Protein AF-A0A9D7V8J2-F1 (afdb_monomer_lite)

Sequence (98 aa):
MLATFLIMFREGVEAALIVGIIASYIKQTGRTHLMKAVWMGVILATLLCLALAIILQATSGDFPQQEQELFGGAISVIAVGVLTWMVFWMRRALWFTQ

pLDDT: mean 81.2, std 11.83, range [43.5, 94.38]

Radius of gyration: 18.87 Å; chains: 1; bounding box: 39×24×53 Å

Secondary structure (DSSP, 8-state):
-HHHHHHHHHHHHHHHHHHHHHHHHHHHTT-THHHHHHHHHHHHHHHHHHHHHHHHHHHGGG--HHHHHHHHHHHHHHHHHHHHHHHHHHHHHGGGG-

Foldseek 3Di:
DVVVVVVVVVVVVVVVVVLVVVLVVCVVVVNVVCNVVSVVVVVVVVVVVVVVVVVVVVVVPDDDPVVVVVVVVVVVVVVVVVVVVVVVVVVVVVVVVD

Structure (mmCIF, N/CA/C/O backbone):
data_AF-A0A9D7V8J2-F1
#
_entry.id   AF-A0A9D7V8J2-F1
#
loop_
_atom_site.group_PDB
_atom_site.id
_atom_site.type_symbol
_atom_site.label_atom_id
_atom_site.label_alt_id
_atom_site.label_comp_id
_atom_site.label_asym_id
_atom_site.label_entity_id
_atom_site.label_seq_id
_atom_site.pdbx_PDB_ins_code
_atom_site.Cartn_x
_atom_site.Cartn_y
_atom_site.Cartn_z
_atom_site.occupancy
_atom_site.B_iso_or_equ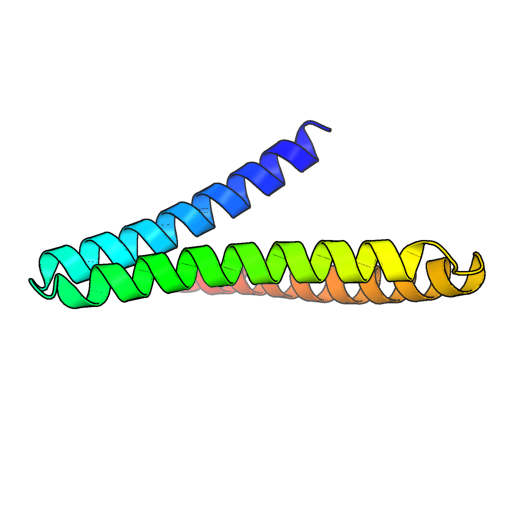iv
_atom_site.auth_seq_id
_atom_site.auth_comp_id
_atom_site.auth_asym_id
_atom_site.auth_atom_id
_atom_site.pdbx_PDB_model_num
ATOM 1 N N . MET A 1 1 ? 11.453 -14.677 -9.788 1.00 72.62 1 MET A N 1
ATOM 2 C CA . MET A 1 1 ? 10.006 -14.951 -9.639 1.00 72.62 1 MET A CA 1
ATOM 3 C C . MET A 1 1 ? 9.599 -15.047 -8.171 1.00 72.62 1 MET A C 1
ATOM 5 O O . MET A 1 1 ? 8.870 -14.173 -7.728 1.00 72.62 1 MET A O 1
ATOM 9 N N . LEU A 1 2 ? 10.122 -16.004 -7.387 1.00 89.00 2 LEU A N 1
ATOM 10 C CA . LEU A 1 2 ? 9.776 -16.129 -5.957 1.00 89.00 2 LEU A CA 1
ATOM 11 C C . LEU A 1 2 ? 10.117 -14.871 -5.130 1.00 89.00 2 LEU A C 1
ATOM 13 O O . LEU A 1 2 ? 9.290 -14.409 -4.358 1.00 89.00 2 LEU A O 1
ATOM 17 N N . ALA A 1 3 ? 11.297 -14.271 -5.333 1.00 87.12 3 ALA A N 1
ATOM 18 C CA . ALA A 1 3 ? 11.702 -13.051 -4.622 1.00 87.12 3 ALA A CA 1
ATOM 19 C C . ALA A 1 3 ? 10.746 -11.869 -4.874 1.00 87.12 3 ALA A C 1
ATOM 21 O O . ALA A 1 3 ? 10.296 -11.226 -3.934 1.00 87.12 3 ALA A O 1
ATOM 22 N N . THR A 1 4 ? 10.375 -11.625 -6.134 1.00 87.88 4 THR A N 1
ATOM 23 C CA . THR A 1 4 ? 9.410 -10.581 -6.517 1.00 87.88 4 THR A CA 1
ATOM 24 C C . THR A 1 4 ? 8.037 -10.822 -5.890 1.00 87.88 4 THR A C 1
ATOM 26 O O . THR A 1 4 ? 7.409 -9.882 -5.411 1.00 87.88 4 THR A O 1
ATOM 29 N N . PHE A 1 5 ? 7.595 -12.082 -5.842 1.00 90.00 5 PHE A N 1
ATOM 30 C CA . PHE A 1 5 ? 6.353 -12.461 -5.175 1.00 90.00 5 PHE A CA 1
ATOM 31 C C . PHE A 1 5 ? 6.403 -12.186 -3.666 1.00 90.00 5 PHE A C 1
ATOM 33 O O . PHE A 1 5 ? 5.483 -11.574 -3.135 1.00 90.00 5 PHE A O 1
ATOM 40 N N . LEU A 1 6 ? 7.486 -12.577 -2.983 1.00 92.06 6 LEU A N 1
ATOM 41 C CA . LEU A 1 6 ? 7.654 -12.343 -1.544 1.00 92.06 6 LEU A CA 1
ATOM 42 C C . LEU A 1 6 ? 7.701 -10.849 -1.195 1.00 92.06 6 LEU A C 1
ATOM 44 O O . LEU A 1 6 ? 7.128 -10.450 -0.184 1.00 92.06 6 LEU A O 1
ATOM 48 N N . ILE A 1 7 ? 8.331 -10.023 -2.039 1.00 88.94 7 ILE A N 1
ATOM 49 C CA . ILE A 1 7 ? 8.352 -8.564 -1.867 1.00 88.94 7 ILE A CA 1
ATOM 50 C C . ILE A 1 7 ? 6.932 -8.002 -1.993 1.00 88.94 7 ILE A C 1
ATOM 52 O O . ILE A 1 7 ? 6.452 -7.366 -1.064 1.00 88.94 7 ILE A O 1
ATOM 56 N N . MET A 1 8 ? 6.218 -8.299 -3.084 1.00 87.81 8 MET A N 1
ATOM 57 C CA . MET A 1 8 ? 4.832 -7.836 -3.260 1.00 87.81 8 MET A CA 1
ATOM 58 C C . MET A 1 8 ? 3.896 -8.328 -2.152 1.00 87.81 8 MET A C 1
ATOM 60 O O . MET A 1 8 ? 3.022 -7.587 -1.709 1.00 87.81 8 MET A O 1
ATOM 64 N N . PHE A 1 9 ? 4.086 -9.561 -1.679 1.00 92.44 9 PHE A N 1
ATOM 65 C CA . PHE A 1 9 ? 3.313 -10.106 -0.570 1.00 92.44 9 PHE A CA 1
ATOM 66 C C . PHE A 1 9 ? 3.552 -9.323 0.725 1.00 92.44 9 PHE A C 1
ATOM 68 O O . PHE A 1 9 ? 2.589 -8.961 1.393 1.00 92.44 9 PHE A O 1
ATOM 75 N N . ARG A 1 10 ? 4.810 -9.004 1.057 1.00 92.38 10 ARG A N 1
ATOM 76 C CA . ARG A 1 10 ? 5.152 -8.187 2.229 1.00 92.38 10 ARG A CA 1
ATOM 77 C C . ARG A 1 10 ? 4.502 -6.806 2.156 1.00 92.38 10 ARG A C 1
ATOM 79 O O . ARG A 1 10 ? 3.801 -6.429 3.089 1.00 92.38 10 ARG A O 1
ATOM 86 N N . GLU A 1 11 ? 4.707 -6.082 1.059 1.00 89.75 11 GLU A N 1
ATOM 87 C CA . GLU A 1 11 ? 4.160 -4.728 0.887 1.00 89.75 11 GLU A CA 1
ATOM 88 C C . GLU A 1 11 ? 2.617 -4.747 0.933 1.00 89.75 11 GLU A C 1
ATOM 90 O O . GLU A 1 11 ? 1.985 -3.888 1.550 1.00 89.75 11 GLU A O 1
ATOM 95 N N . GLY A 1 12 ? 1.992 -5.782 0.358 1.00 88.12 12 GLY A N 1
ATOM 96 C CA . GLY A 1 12 ? 0.546 -5.993 0.431 1.00 88.12 12 GLY A CA 1
ATOM 97 C C . GLY A 1 12 ? 0.040 -6.284 1.848 1.00 88.12 12 GLY A C 1
ATOM 98 O O . GLY A 1 12 ? -0.991 -5.746 2.255 1.00 88.12 12 GLY A O 1
ATOM 99 N N . VAL A 1 13 ? 0.764 -7.100 2.621 1.00 92.81 13 VAL A N 1
ATOM 100 C CA . VAL A 1 13 ? 0.433 -7.391 4.025 1.00 92.81 13 VAL A CA 1
ATOM 101 C C . VAL A 1 13 ? 0.597 -6.146 4.898 1.00 92.81 13 VAL A C 1
ATOM 103 O O . VAL A 1 13 ? -0.278 -5.876 5.718 1.00 92.81 13 VAL A O 1
ATOM 106 N N . GLU A 1 14 ? 1.659 -5.359 4.708 1.00 91.38 14 GLU A N 1
ATOM 107 C CA . GLU A 1 14 ? 1.856 -4.089 5.420 1.00 91.38 14 GLU A CA 1
ATOM 108 C C . GLU A 1 14 ? 0.701 -3.113 5.136 1.00 91.38 14 GLU A C 1
ATOM 110 O O . GLU A 1 14 ? 0.113 -2.558 6.069 1.00 91.38 14 GLU A O 1
ATOM 115 N N . ALA A 1 15 ? 0.288 -2.977 3.872 1.00 89.44 15 ALA A N 1
ATOM 116 C CA . ALA A 1 15 ? -0.861 -2.154 3.500 1.00 89.44 15 ALA A CA 1
ATOM 117 C C . ALA A 1 15 ? -2.174 -2.651 4.138 1.00 89.44 15 ALA A C 1
ATOM 119 O O . ALA A 1 15 ? -2.934 -1.857 4.700 1.00 89.44 15 ALA A O 1
ATOM 120 N N . ALA A 1 16 ? -2.433 -3.963 4.104 1.00 89.94 16 ALA A N 1
ATOM 121 C CA . ALA A 1 16 ? -3.614 -4.562 4.726 1.00 89.94 16 ALA A CA 1
ATOM 122 C C . ALA A 1 16 ? -3.637 -4.346 6.248 1.00 89.94 16 ALA A C 1
ATOM 124 O O . ALA A 1 16 ? -4.695 -4.082 6.824 1.00 89.94 16 ALA A O 1
ATOM 125 N N . LEU A 1 17 ? -2.470 -4.404 6.894 1.00 91.94 17 LEU A N 1
ATOM 126 C CA . LEU A 1 17 ? -2.319 -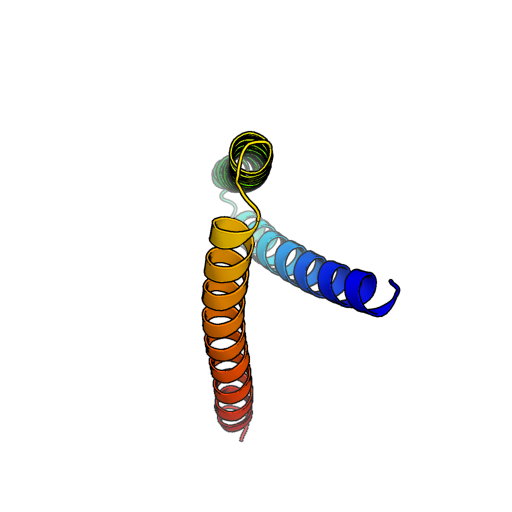4.171 8.326 1.00 91.94 17 LEU A CA 1
ATOM 127 C C . LEU A 1 17 ? -2.626 -2.713 8.697 1.00 91.94 17 LEU A C 1
ATOM 129 O O . LEU A 1 17 ? -3.388 -2.479 9.633 1.00 91.94 17 LEU A O 1
ATOM 133 N N . ILE A 1 18 ? -2.133 -1.735 7.930 1.00 90.12 18 ILE A N 1
ATOM 134 C CA . ILE A 1 18 ? -2.443 -0.308 8.140 1.00 90.12 18 ILE A CA 1
ATOM 135 C C . ILE A 1 18 ? -3.950 -0.051 8.001 1.00 90.12 18 ILE A C 1
ATOM 137 O O . ILE A 1 18 ? -4.563 0.558 8.882 1.00 90.12 18 ILE A O 1
ATOM 141 N N . VAL A 1 19 ? -4.573 -0.556 6.930 1.00 89.31 19 VAL A N 1
ATOM 142 C CA . VAL A 1 19 ? -6.024 -0.419 6.711 1.00 89.31 19 VAL A CA 1
ATOM 143 C C . VAL A 1 19 ? -6.810 -1.085 7.845 1.00 89.31 19 VAL A C 1
ATOM 145 O O . VAL A 1 19 ? -7.781 -0.511 8.340 1.00 89.31 19 VAL A O 1
ATOM 148 N N . GLY A 1 20 ? -6.368 -2.260 8.300 1.00 88.12 20 GLY A N 1
ATOM 149 C CA . GLY A 1 20 ? -6.961 -2.983 9.422 1.00 88.12 20 GLY A CA 1
ATOM 150 C C . GLY A 1 20 ? -6.893 -2.210 10.739 1.00 88.12 20 GLY A C 1
ATOM 151 O O . GLY A 1 20 ? -7.901 -2.125 11.442 1.00 88.12 20 GLY A O 1
ATOM 152 N N . ILE A 1 21 ? -5.752 -1.589 11.056 1.00 90.12 21 ILE A N 1
ATOM 153 C CA . ILE A 1 21 ? -5.589 -0.747 12.252 1.00 90.12 21 ILE A CA 1
ATOM 154 C C . ILE A 1 21 ? -6.549 0.443 12.197 1.00 90.12 21 ILE A C 1
ATOM 156 O O . ILE A 1 21 ? -7.277 0.683 13.160 1.00 90.12 21 ILE A O 1
ATOM 160 N N . ILE A 1 22 ? -6.613 1.151 11.066 1.00 87.38 22 ILE A N 1
ATOM 161 C CA . ILE A 1 22 ? -7.505 2.308 10.892 1.00 87.38 22 ILE A CA 1
ATOM 162 C C . ILE A 1 22 ? -8.976 1.884 11.025 1.00 87.38 22 ILE A C 1
ATOM 164 O O . ILE A 1 22 ? -9.754 2.527 11.735 1.00 87.38 22 ILE A O 1
ATOM 168 N N . ALA A 1 23 ? -9.361 0.778 10.384 1.00 86.06 23 ALA A N 1
ATOM 169 C CA . ALA A 1 23 ? -10.717 0.244 10.458 1.00 86.06 23 ALA A CA 1
ATOM 170 C C . ALA A 1 23 ? -11.092 -0.178 11.890 1.00 86.06 23 ALA A C 1
ATOM 172 O O . ALA A 1 23 ? -12.183 0.148 12.365 1.00 86.06 23 ALA A O 1
ATOM 173 N N . SER A 1 24 ? -10.182 -0.861 12.592 1.00 84.81 24 SER A N 1
ATOM 174 C CA . SER A 1 24 ? -10.365 -1.286 13.984 1.00 84.81 24 SER A CA 1
ATOM 175 C C . SER A 1 24 ? -10.499 -0.087 14.928 1.00 84.81 24 SER A C 1
ATOM 177 O O . SER A 1 24 ? -11.419 -0.038 15.745 1.00 84.81 24 SER A O 1
ATOM 179 N N . TYR A 1 25 ? -9.658 0.935 14.750 1.00 84.81 25 TYR A N 1
ATOM 180 C CA . TYR A 1 25 ? -9.683 2.166 15.539 1.00 84.81 25 TYR A CA 1
ATOM 181 C C . TYR A 1 25 ? -11.014 2.924 15.399 1.00 84.81 25 TYR A C 1
ATOM 183 O O . TYR A 1 25 ? -11.642 3.312 16.390 1.00 84.81 25 TYR A O 1
ATOM 191 N N . ILE A 1 26 ? -11.515 3.073 14.169 1.00 81.75 26 ILE A N 1
ATOM 192 C CA . ILE A 1 26 ? -12.808 3.725 13.904 1.00 81.75 26 ILE A CA 1
ATOM 193 C C . ILE A 1 26 ? -13.966 2.934 14.518 1.00 81.75 26 ILE A C 1
ATOM 195 O O . ILE A 1 26 ? -14.883 3.530 15.092 1.00 81.75 26 ILE A O 1
ATOM 199 N N . LYS A 1 27 ? -13.909 1.599 14.437 1.00 78.25 27 LYS A N 1
ATOM 200 C CA . LYS A 1 27 ? -14.905 0.718 15.052 1.00 78.25 27 LYS A CA 1
ATOM 201 C C . LYS A 1 27 ? -14.911 0.859 16.576 1.00 78.25 27 LYS A C 1
ATOM 203 O O . LYS A 1 27 ? -15.984 0.932 17.168 1.00 78.25 27 LYS A O 1
ATOM 208 N N . GLN A 1 28 ? -13.737 0.960 17.200 1.00 75.69 28 GLN A N 1
ATOM 209 C CA . GLN A 1 28 ? -13.599 1.135 18.648 1.00 75.69 28 GLN A CA 1
ATOM 210 C C . GLN A 1 28 ? -14.095 2.510 19.132 1.00 75.69 28 GLN A C 1
ATOM 212 O O . GLN A 1 28 ? -14.618 2.618 20.235 1.00 75.69 28 GLN A O 1
ATOM 217 N N . THR A 1 29 ? -14.031 3.542 18.284 1.00 78.00 29 THR A N 1
ATOM 218 C CA . THR A 1 29 ? -14.506 4.905 18.602 1.00 78.00 29 THR A CA 1
ATOM 219 C C . THR A 1 29 ? -16.032 5.067 18.430 1.00 78.00 29 THR A C 1
ATOM 221 O O . THR A 1 29 ? -16.569 6.160 18.593 1.00 78.00 29 THR A O 1
ATOM 224 N N . GLY A 1 30 ? -16.760 4.011 18.042 1.00 70.50 30 GLY A N 1
ATOM 225 C CA . GLY A 1 30 ? -18.221 4.047 17.869 1.00 70.50 30 GLY A CA 1
ATOM 226 C C . GLY A 1 30 ? -18.715 4.925 16.707 1.00 70.50 30 GLY A C 1
ATOM 227 O O . GLY A 1 30 ? -19.915 5.141 16.553 1.00 70.50 30 GLY A O 1
ATOM 228 N N . ARG A 1 31 ? -17.812 5.434 15.857 1.00 67.62 31 ARG A N 1
ATOM 229 C CA . ARG A 1 31 ? -18.124 6.302 14.709 1.00 67.62 31 ARG A CA 1
ATOM 230 C C . ARG A 1 31 ? -18.235 5.490 13.419 1.00 67.62 31 ARG A C 1
ATOM 232 O O . ARG A 1 31 ? -17.476 5.683 12.470 1.00 67.62 31 ARG A O 1
ATOM 239 N N . THR A 1 32 ? -19.237 4.618 13.351 1.00 64.88 32 THR A N 1
ATOM 240 C CA . THR A 1 32 ? -19.518 3.729 12.204 1.00 64.88 32 THR A CA 1
ATOM 241 C C . THR A 1 32 ? -19.757 4.478 10.886 1.00 64.88 32 THR A C 1
ATOM 243 O O . THR A 1 32 ? -19.609 3.904 9.812 1.00 64.88 32 THR A O 1
ATOM 246 N N . HIS A 1 33 ? -20.069 5.777 10.930 1.00 71.81 33 HIS A N 1
ATOM 247 C CA . HIS A 1 33 ? -20.177 6.617 9.733 1.00 71.81 33 HIS A CA 1
ATOM 248 C C . HIS A 1 33 ? -18.839 6.756 8.977 1.00 71.81 33 HIS A C 1
ATOM 250 O O . HIS A 1 33 ? -18.823 6.821 7.749 1.00 71.81 33 HIS A O 1
ATOM 256 N N . LEU A 1 34 ? -17.704 6.737 9.687 1.00 71.19 34 LEU A N 1
ATOM 257 C CA . LEU A 1 34 ? -16.371 6.861 9.087 1.00 71.19 34 LEU A CA 1
ATOM 258 C C . LEU A 1 34 ? -15.876 5.552 8.447 1.00 71.19 34 LEU A C 1
ATOM 260 O O . LEU A 1 34 ? -14.968 5.591 7.622 1.00 71.19 34 LEU A O 1
ATOM 264 N N . MET A 1 35 ? -16.504 4.402 8.732 1.00 72.25 35 MET A N 1
ATOM 265 C CA . MET A 1 35 ? -16.192 3.142 8.033 1.00 72.25 35 MET A CA 1
ATOM 266 C C . MET A 1 35 ? -16.446 3.245 6.524 1.00 72.25 35 MET A C 1
ATOM 268 O O . MET A 1 35 ? -15.686 2.676 5.742 1.00 72.25 35 MET A O 1
ATOM 272 N N . LYS A 1 36 ? -17.462 4.015 6.102 1.00 77.81 36 LYS A N 1
ATOM 273 C CA . LYS A 1 36 ? -17.703 4.287 4.675 1.00 77.81 36 LYS A CA 1
ATOM 274 C C . LYS A 1 36 ? -16.546 5.068 4.049 1.00 77.81 36 LYS A C 1
ATOM 276 O O . LYS A 1 36 ? -16.171 4.777 2.920 1.00 77.81 36 LYS A O 1
ATOM 281 N N . ALA A 1 37 ? -15.951 6.007 4.787 1.00 80.50 37 ALA A N 1
ATOM 282 C CA . ALA A 1 37 ? -14.811 6.787 4.310 1.00 80.50 37 ALA A CA 1
ATOM 283 C C . ALA A 1 37 ? -13.559 5.916 4.108 1.00 80.50 37 ALA A C 1
ATOM 285 O O . ALA A 1 37 ? -12.867 6.086 3.110 1.00 80.50 37 ALA A O 1
ATOM 286 N N . VAL A 1 38 ? -13.308 4.939 4.991 1.00 83.50 38 VAL A N 1
ATOM 287 C CA . VAL A 1 38 ? -12.204 3.973 4.816 1.00 83.50 38 VAL A CA 1
ATOM 288 C C . VAL A 1 38 ? -12.401 3.146 3.550 1.00 83.50 38 VAL A C 1
ATOM 290 O O . VAL A 1 38 ? -11.489 3.044 2.737 1.00 83.50 38 VAL A O 1
ATOM 293 N N . TRP A 1 39 ? -13.601 2.599 3.347 1.00 85.44 39 TRP A N 1
ATOM 294 C CA . TRP A 1 39 ? -13.915 1.816 2.149 1.00 85.44 39 TRP A CA 1
ATOM 295 C C . TRP A 1 39 ? -13.797 2.638 0.862 1.00 85.44 39 TRP A C 1
ATOM 297 O O . TRP A 1 39 ? -13.214 2.164 -0.111 1.00 85.44 39 TRP A O 1
ATOM 307 N N . MET A 1 40 ? -14.280 3.886 0.869 1.00 86.81 40 MET A N 1
ATOM 308 C CA . MET A 1 40 ? -14.084 4.797 -0.262 1.00 86.81 40 MET A CA 1
ATOM 309 C C . MET A 1 40 ? -12.603 5.083 -0.510 1.00 86.81 40 MET A C 1
ATOM 311 O O . MET A 1 40 ? -12.184 5.080 -1.661 1.00 86.81 40 MET A O 1
ATOM 315 N N . GLY A 1 41 ? -11.807 5.281 0.544 1.00 86.75 41 GLY A N 1
ATOM 316 C CA . GLY A 1 41 ? -10.365 5.488 0.429 1.00 86.75 41 GLY A CA 1
ATOM 317 C C . GLY A 1 41 ? -9.650 4.296 -0.209 1.00 86.75 41 GLY A C 1
ATOM 318 O O . GLY A 1 41 ? -8.854 4.488 -1.123 1.00 86.75 41 GLY A O 1
ATOM 319 N N . VAL A 1 42 ? -9.978 3.070 0.214 1.00 88.25 42 VAL A N 1
ATOM 320 C CA . VAL A 1 42 ? -9.403 1.840 -0.358 1.00 88.25 42 VAL A CA 1
ATOM 321 C C . VAL A 1 42 ? -9.766 1.706 -1.836 1.00 88.25 42 VAL A C 1
ATOM 323 O O . VAL A 1 42 ? -8.876 1.541 -2.665 1.00 88.25 42 VAL A O 1
ATOM 326 N N . ILE A 1 43 ? -11.051 1.839 -2.183 1.00 90.31 43 ILE A N 1
ATOM 327 C CA . ILE A 1 43 ? -11.509 1.744 -3.578 1.00 90.31 43 ILE A CA 1
ATOM 328 C C . ILE A 1 43 ? -10.850 2.822 -4.443 1.00 90.31 43 ILE A C 1
ATOM 330 O O . ILE A 1 43 ? -10.385 2.528 -5.544 1.00 90.31 43 ILE A O 1
ATOM 334 N N . LEU A 1 44 ? -10.783 4.059 -3.947 1.00 92.25 44 LEU A N 1
ATOM 335 C CA . LEU A 1 44 ? -10.175 5.173 -4.666 1.00 92.25 44 LEU A CA 1
ATOM 336 C C . LEU A 1 44 ? -8.680 4.936 -4.903 1.00 92.25 44 LEU A C 1
ATOM 338 O O . LEU A 1 44 ? -8.205 5.156 -6.013 1.00 92.25 44 LEU A O 1
ATOM 342 N N . ALA A 1 45 ? -7.951 4.440 -3.900 1.00 88.31 45 ALA A N 1
ATOM 343 C CA . ALA A 1 45 ? -6.540 4.094 -4.040 1.00 88.31 45 ALA A CA 1
ATOM 344 C C . ALA A 1 45 ? -6.325 2.976 -5.074 1.00 88.31 45 ALA A C 1
ATOM 346 O O . ALA A 1 45 ? -5.432 3.079 -5.914 1.00 88.31 45 ALA A O 1
ATOM 347 N N . THR A 1 46 ? -7.167 1.934 -5.064 1.00 90.31 46 THR A N 1
ATOM 348 C CA . THR A 1 46 ? -7.107 0.850 -6.056 1.00 90.31 46 THR A CA 1
ATOM 349 C C . THR A 1 46 ? -7.384 1.358 -7.470 1.00 90.31 46 THR A C 1
ATOM 351 O O . THR A 1 46 ? -6.624 1.048 -8.387 1.00 90.31 46 THR A O 1
ATOM 354 N N . LEU A 1 47 ? -8.431 2.168 -7.654 1.00 93.50 47 LEU A N 1
ATOM 355 C CA . LEU A 1 47 ? -8.764 2.760 -8.952 1.00 93.50 47 LEU A CA 1
ATOM 356 C C . LEU A 1 47 ? -7.655 3.676 -9.462 1.00 93.50 47 LEU A C 1
ATOM 358 O O . LEU A 1 47 ? -7.305 3.602 -10.636 1.00 93.50 47 LEU A O 1
ATOM 362 N N . LEU A 1 48 ? -7.082 4.504 -8.588 1.00 93.88 48 LEU A N 1
ATOM 363 C CA . LEU A 1 48 ? -5.986 5.394 -8.950 1.00 93.88 48 LEU A CA 1
ATOM 364 C C . LEU A 1 48 ? -4.759 4.598 -9.408 1.00 93.88 48 LEU A C 1
ATOM 366 O O . LEU A 1 48 ? -4.164 4.930 -10.427 1.00 93.88 48 LEU A O 1
ATOM 370 N N . CYS A 1 49 ? -4.421 3.518 -8.698 1.00 91.25 49 CYS A N 1
ATOM 371 C CA . CYS A 1 49 ? -3.308 2.643 -9.057 1.00 91.25 49 CYS A CA 1
ATOM 372 C C . CYS A 1 49 ? -3.531 1.964 -10.422 1.00 91.25 49 CYS A C 1
ATOM 374 O O . CYS A 1 49 ? -2.639 1.968 -11.269 1.00 91.25 49 CYS A O 1
ATOM 376 N N . LEU A 1 50 ? -4.743 1.454 -10.674 1.00 92.38 50 LEU A N 1
ATOM 377 C CA . LEU A 1 50 ? -5.119 0.861 -11.963 1.00 92.38 50 LEU A CA 1
ATOM 378 C C . LEU A 1 50 ? -5.087 1.882 -13.104 1.00 92.38 50 LEU A C 1
ATOM 380 O O . LEU A 1 50 ? -4.537 1.594 -14.164 1.00 92.38 50 LEU A O 1
ATOM 384 N N . ALA A 1 51 ? -5.642 3.076 -12.890 1.00 92.38 51 ALA A N 1
ATOM 385 C CA . ALA A 1 51 ? -5.626 4.144 -13.882 1.00 92.38 51 ALA A CA 1
ATOM 386 C C . ALA A 1 51 ? -4.189 4.528 -14.252 1.00 92.38 51 ALA A C 1
ATOM 388 O O . ALA A 1 51 ? -3.864 4.617 -15.433 1.00 92.38 51 ALA A O 1
ATOM 389 N N . LEU A 1 52 ? -3.311 4.678 -13.254 1.00 89.56 52 LEU A N 1
ATOM 390 C CA . LEU A 1 52 ? -1.900 4.975 -13.480 1.00 89.56 52 LEU A CA 1
ATOM 391 C C . LEU A 1 52 ? -1.208 3.860 -14.274 1.00 89.56 52 LEU A C 1
ATOM 393 O O . LEU A 1 52 ? -0.484 4.147 -15.222 1.00 89.56 52 LEU A O 1
ATOM 397 N N . ALA A 1 53 ? -1.460 2.595 -13.923 1.00 86.50 53 ALA A N 1
ATOM 398 C CA . ALA A 1 53 ? -0.901 1.448 -14.631 1.00 86.50 53 ALA A CA 1
ATOM 399 C C . ALA A 1 53 ? -1.326 1.423 -16.108 1.00 86.50 53 ALA A C 1
ATOM 401 O O . ALA A 1 53 ? -0.483 1.221 -16.980 1.00 86.50 53 ALA A O 1
ATOM 402 N N . ILE A 1 54 ? -2.606 1.683 -16.395 1.00 87.75 54 ILE A N 1
ATOM 403 C CA . ILE A 1 54 ? -3.136 1.748 -17.764 1.00 87.75 54 ILE A CA 1
ATOM 404 C C . ILE A 1 54 ? -2.504 2.908 -18.535 1.00 87.75 54 ILE A C 1
ATOM 406 O O . ILE A 1 54 ? -2.074 2.708 -19.667 1.00 87.75 54 ILE A O 1
ATOM 410 N N . ILE A 1 55 ? -2.412 4.097 -17.932 1.00 86.44 55 ILE A N 1
ATOM 411 C CA . ILE A 1 55 ? -1.799 5.275 -18.563 1.00 86.44 55 ILE A CA 1
ATOM 412 C C . ILE A 1 55 ? -0.342 4.982 -18.915 1.00 86.44 55 ILE A C 1
ATOM 414 O O . ILE A 1 55 ? 0.058 5.167 -20.05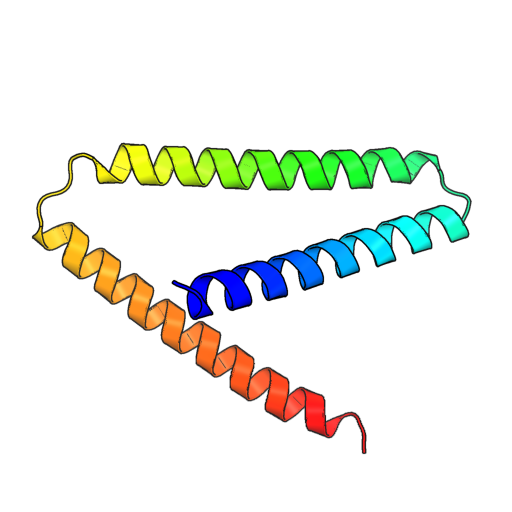9 1.00 86.44 55 ILE A O 1
ATOM 418 N N . LEU A 1 56 ? 0.436 4.467 -17.961 1.00 81.69 56 LEU A N 1
ATOM 419 C CA . LEU A 1 56 ? 1.834 4.126 -18.201 1.00 81.69 56 LEU A CA 1
ATOM 420 C C . LEU A 1 56 ? 1.973 3.077 -19.303 1.00 81.69 56 LEU A C 1
ATOM 422 O O . LEU A 1 56 ? 2.840 3.212 -20.160 1.00 81.69 56 LEU A O 1
ATOM 426 N N . GLN A 1 57 ? 1.115 2.059 -19.321 1.00 80.69 57 GLN A N 1
ATOM 427 C CA . GLN A 1 57 ? 1.170 0.995 -20.321 1.00 80.69 57 GLN A CA 1
ATOM 428 C C . GLN A 1 57 ? 0.756 1.480 -21.718 1.00 80.69 57 GLN A C 1
ATOM 430 O O . GLN A 1 57 ? 1.396 1.105 -22.696 1.00 80.69 57 GLN A O 1
ATOM 435 N N . ALA A 1 58 ? -0.245 2.359 -21.808 1.00 78.56 58 ALA A N 1
ATOM 436 C CA . ALA A 1 58 ? -0.661 3.000 -23.053 1.00 78.56 58 ALA A CA 1
ATOM 437 C C . ALA A 1 58 ? 0.421 3.944 -23.598 1.00 78.56 58 ALA A C 1
ATOM 439 O O . ALA A 1 58 ? 0.703 3.930 -24.789 1.00 78.56 58 ALA A O 1
ATOM 440 N N . THR A 1 59 ? 1.070 4.721 -22.728 1.00 70.94 59 THR A N 1
ATOM 441 C CA . THR A 1 59 ? 2.189 5.592 -23.103 1.00 70.94 59 THR A CA 1
ATOM 442 C C . THR A 1 59 ? 3.410 4.769 -23.528 1.00 70.94 59 THR A C 1
ATOM 444 O O . THR A 1 59 ? 4.060 5.121 -24.497 1.00 70.94 59 THR A O 1
ATOM 447 N N . SER A 1 60 ? 3.688 3.626 -22.894 1.00 61.12 60 SER A N 1
ATOM 448 C CA . SER A 1 60 ? 4.865 2.786 -23.191 1.00 61.12 60 SER A CA 1
ATOM 449 C C . SER A 1 60 ? 4.825 2.053 -24.543 1.00 61.12 60 SER A C 1
ATOM 451 O O . SER A 1 60 ? 5.848 1.505 -24.947 1.00 61.12 60 SER A O 1
ATOM 453 N N 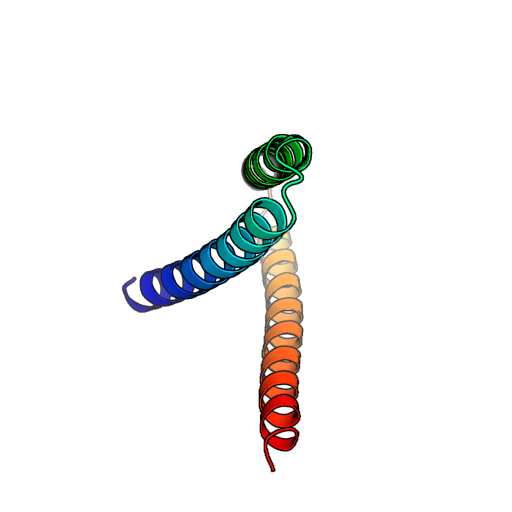. GLY A 1 61 ? 3.672 1.995 -25.220 1.00 57.25 61 GLY A N 1
ATOM 454 C CA . GLY A 1 61 ? 3.487 1.218 -26.452 1.00 57.25 61 GLY A CA 1
ATOM 455 C C . GLY A 1 61 ? 4.205 1.764 -27.692 1.00 57.25 61 GLY A C 1
ATOM 456 O O . GLY A 1 61 ? 4.455 0.991 -28.612 1.00 57.25 61 GLY A O 1
ATOM 457 N N . ASP A 1 62 ? 4.576 3.050 -27.700 1.00 55.31 62 ASP A N 1
ATOM 458 C CA . ASP A 1 62 ? 5.041 3.765 -28.904 1.00 55.31 62 ASP A CA 1
ATOM 459 C C . ASP A 1 62 ? 6.464 4.367 -28.798 1.00 55.31 62 ASP A C 1
ATOM 461 O O . ASP A 1 62 ? 6.889 5.099 -29.694 1.00 55.31 62 ASP A O 1
ATOM 465 N N . PHE A 1 63 ? 7.237 4.091 -27.736 1.00 55.31 63 PHE A N 1
ATOM 466 C CA . PHE A 1 63 ? 8.531 4.768 -27.533 1.00 55.31 63 PHE A CA 1
ATOM 467 C C . PHE A 1 63 ? 9.730 4.087 -28.227 1.00 55.31 63 PHE A C 1
ATOM 469 O O . PHE A 1 63 ? 9.935 2.881 -28.068 1.00 55.31 63 PHE A O 1
ATOM 476 N N . PRO A 1 64 ? 10.592 4.849 -28.936 1.00 60.88 64 PRO A N 1
ATOM 477 C CA . PRO A 1 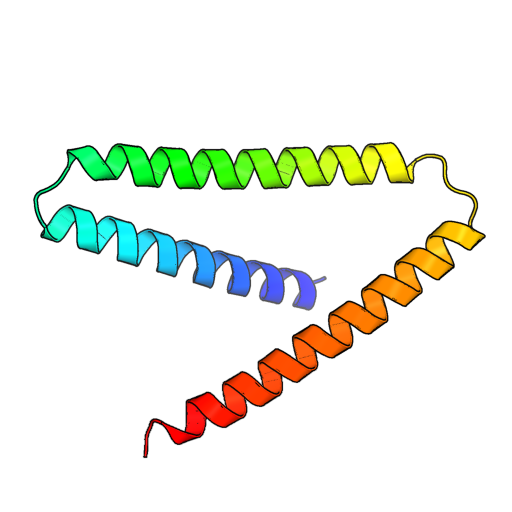64 ? 11.869 4.359 -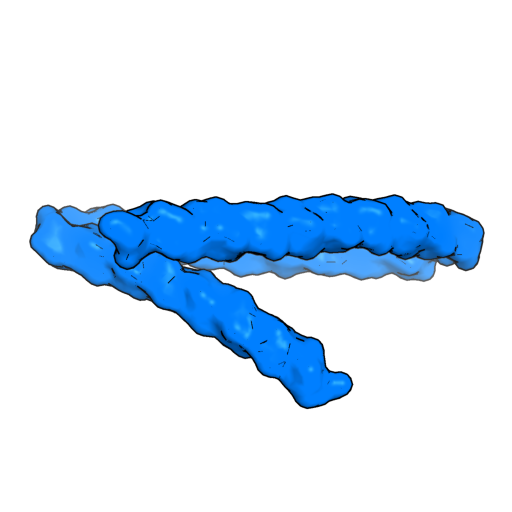29.451 1.00 60.88 64 PRO A CA 1
ATOM 478 C C . PRO A 1 64 ? 12.826 3.983 -28.305 1.00 60.88 64 PRO A C 1
ATOM 480 O O . PRO A 1 64 ? 12.862 4.635 -27.262 1.00 60.88 64 PRO A O 1
ATOM 483 N N . GLN A 1 65 ? 13.651 2.954 -28.522 1.00 59.00 65 GLN A N 1
ATOM 484 C CA . GLN A 1 65 ? 14.500 2.289 -27.515 1.00 59.00 65 GLN A CA 1
ATOM 485 C C . GLN A 1 65 ? 15.379 3.235 -26.662 1.00 59.00 65 GLN A C 1
ATOM 487 O O . GLN A 1 65 ? 15.659 2.938 -25.505 1.00 59.00 65 GLN A O 1
ATOM 492 N N . GLN A 1 66 ? 15.744 4.406 -27.196 1.00 63.16 66 GLN A N 1
ATOM 493 C CA . GLN A 1 66 ? 16.514 5.446 -26.496 1.00 63.16 66 GLN A CA 1
ATOM 494 C C . GLN A 1 66 ? 15.762 6.099 -25.324 1.00 63.16 66 GLN A C 1
ATOM 496 O O . GLN A 1 66 ? 16.354 6.362 -24.277 1.00 63.16 66 GLN A O 1
ATOM 501 N N . GLU A 1 67 ? 14.463 6.367 -25.473 1.00 65.31 67 GLU A N 1
ATOM 502 C CA . GLU A 1 67 ? 13.678 6.985 -24.396 1.00 65.31 67 GLU A CA 1
ATOM 503 C C . GLU A 1 67 ? 13.415 5.987 -23.268 1.00 65.31 67 GLU A C 1
ATOM 505 O O . GLU A 1 67 ? 13.421 6.354 -22.095 1.00 65.31 67 GLU A O 1
ATOM 510 N N . GLN A 1 68 ? 13.295 4.701 -23.604 1.00 66.38 68 GLN A N 1
ATOM 511 C CA . GLN A 1 68 ? 13.129 3.626 -22.631 1.00 66.38 68 GLN A CA 1
ATOM 512 C C . GLN A 1 68 ? 14.392 3.414 -21.775 1.00 66.38 68 GLN A C 1
ATOM 514 O O . GLN A 1 68 ? 14.282 3.165 -20.573 1.00 66.38 68 GLN A O 1
ATOM 519 N N . GLU A 1 69 ? 15.586 3.583 -22.355 1.00 72.81 69 GLU A N 1
ATOM 520 C CA . GLU A 1 69 ? 16.857 3.535 -21.617 1.00 72.81 69 GLU A CA 1
ATOM 521 C C . GLU A 1 69 ? 17.022 4.720 -20.656 1.00 72.81 69 GLU A C 1
ATOM 523 O O . GLU A 1 69 ? 17.371 4.518 -19.490 1.00 72.81 69 GLU A O 1
ATOM 528 N N . LEU A 1 70 ? 16.720 5.948 -21.095 1.00 78.81 70 LEU A N 1
ATOM 529 C CA . LEU A 1 70 ? 16.769 7.136 -20.231 1.00 78.81 70 LEU A CA 1
ATOM 530 C C . LEU A 1 70 ? 15.748 7.053 -19.091 1.00 78.81 70 LEU A C 1
ATOM 532 O O . LEU A 1 70 ? 16.073 7.358 -17.941 1.00 78.81 70 LEU A O 1
ATOM 536 N N . PHE A 1 71 ? 14.531 6.592 -19.388 1.00 77.62 71 PHE A N 1
ATOM 537 C CA . PHE A 1 71 ? 13.479 6.418 -18.391 1.00 77.62 71 PHE A CA 1
ATOM 538 C C . PHE A 1 71 ? 13.839 5.318 -17.383 1.00 77.62 71 PHE A C 1
ATOM 540 O O . PHE A 1 71 ? 13.730 5.522 -16.173 1.00 77.62 71 PHE A O 1
ATOM 547 N N . GLY A 1 72 ? 14.357 4.180 -17.859 1.00 79.38 72 GLY A N 1
ATOM 548 C CA . GLY A 1 72 ? 14.856 3.098 -17.008 1.00 79.38 72 GLY A CA 1
ATOM 549 C C . GLY A 1 72 ? 16.018 3.542 -16.114 1.00 79.38 72 GLY A C 1
ATOM 550 O O . GLY A 1 72 ? 16.028 3.252 -14.915 1.00 79.38 72 GLY A O 1
ATOM 551 N N . GLY A 1 73 ? 16.955 4.318 -16.666 1.00 83.81 73 GLY A N 1
ATOM 552 C CA . GLY A 1 73 ? 18.056 4.926 -15.924 1.00 83.81 73 GLY A CA 1
ATOM 553 C C . GLY A 1 73 ? 17.565 5.864 -14.820 1.00 83.81 73 GLY A C 1
ATOM 554 O O . GLY A 1 73 ? 17.955 5.704 -13.662 1.00 83.81 73 GLY A O 1
ATOM 555 N N . ALA A 1 74 ? 16.645 6.778 -15.132 1.00 86.62 74 ALA A N 1
ATOM 556 C CA . ALA A 1 74 ? 16.062 7.692 -14.150 1.00 86.62 74 ALA A CA 1
ATOM 557 C C . ALA A 1 74 ? 15.328 6.945 -13.020 1.00 86.62 74 ALA A C 1
ATOM 559 O O . ALA A 1 74 ? 15.547 7.235 -11.841 1.00 86.62 74 ALA A O 1
ATOM 560 N N . ILE A 1 75 ? 14.523 5.931 -13.360 1.00 87.75 75 ILE A N 1
ATOM 561 C CA . ILE A 1 75 ? 13.834 5.085 -12.374 1.00 87.75 75 ILE A CA 1
ATOM 562 C C . ILE A 1 75 ? 14.842 4.368 -11.472 1.00 87.75 75 ILE A C 1
ATOM 564 O O . ILE A 1 75 ? 14.629 4.300 -10.263 1.00 87.75 75 ILE A O 1
ATOM 568 N N . SER A 1 76 ? 15.950 3.864 -12.021 1.00 87.75 76 SER A N 1
ATOM 569 C CA . SER A 1 76 ? 16.970 3.163 -11.233 1.00 87.75 76 SER A CA 1
ATOM 570 C C . SER A 1 76 ? 17.642 4.073 -10.194 1.00 87.75 76 SER A C 1
ATOM 572 O O . SER A 1 76 ? 17.819 3.667 -9.044 1.00 87.75 76 SER A O 1
ATOM 574 N N . VAL A 1 77 ? 17.931 5.330 -10.550 1.00 93.81 77 VAL A N 1
ATOM 575 C CA . VAL A 1 77 ? 18.502 6.325 -9.626 1.00 93.81 77 VAL A CA 1
ATOM 576 C C . VAL A 1 77 ? 17.512 6.650 -8.507 1.00 93.81 77 VAL A C 1
ATOM 578 O O . VAL A 1 77 ? 17.887 6.669 -7.332 1.00 93.81 77 VAL A O 1
ATOM 581 N N . ILE A 1 78 ? 16.235 6.838 -8.853 1.00 93.31 78 ILE A N 1
ATOM 582 C CA . ILE A 1 78 ? 15.166 7.056 -7.870 1.00 93.31 78 ILE A CA 1
ATOM 583 C C . ILE A 1 78 ? 15.043 5.842 -6.940 1.00 93.31 78 ILE A C 1
ATOM 585 O O . ILE A 1 78 ? 14.997 6.005 -5.720 1.00 93.31 78 ILE A O 1
ATOM 589 N N . ALA A 1 79 ? 15.053 4.625 -7.490 1.00 89.62 79 ALA A N 1
ATOM 590 C CA . ALA A 1 79 ? 14.955 3.391 -6.720 1.00 89.62 79 ALA A CA 1
ATOM 591 C C . ALA A 1 79 ? 16.100 3.257 -5.702 1.00 89.62 79 ALA A C 1
ATOM 593 O O . ALA A 1 79 ? 15.846 2.970 -4.533 1.00 89.62 79 ALA A O 1
ATOM 594 N N . VAL A 1 80 ? 17.347 3.537 -6.097 1.00 94.25 80 VAL A N 1
ATOM 595 C CA . VAL A 1 80 ? 18.502 3.525 -5.179 1.00 94.25 80 VAL A CA 1
ATOM 596 C C . VAL A 1 80 ? 18.348 4.569 -4.070 1.00 94.25 80 VAL A C 1
ATOM 598 O O . VAL A 1 80 ? 18.645 4.271 -2.910 1.00 94.25 80 VAL A O 1
ATOM 601 N N . GLY A 1 81 ? 17.854 5.768 -4.392 1.00 94.38 81 GLY A N 1
ATOM 602 C CA . GLY A 1 81 ? 17.587 6.815 -3.404 1.00 94.38 81 GLY A CA 1
ATOM 603 C C . GLY A 1 81 ? 16.550 6.385 -2.363 1.00 94.38 81 GLY A C 1
ATOM 604 O O . GLY A 1 81 ? 16.793 6.505 -1.161 1.00 94.38 81 GLY A O 1
ATOM 605 N N . VAL A 1 82 ? 15.432 5.808 -2.813 1.00 90.44 82 VAL A N 1
ATOM 606 C CA . VAL A 1 82 ? 14.364 5.293 -1.939 1.00 90.44 82 VAL A CA 1
ATOM 607 C C . VAL A 1 82 ? 14.861 4.139 -1.066 1.00 90.44 82 VAL A C 1
ATOM 609 O O . VAL A 1 82 ? 14.619 4.136 0.141 1.00 90.44 82 VAL A O 1
ATOM 612 N N . LEU A 1 83 ? 15.593 3.181 -1.639 1.00 90.00 83 LEU A N 1
ATOM 613 C CA . LEU A 1 83 ? 16.148 2.053 -0.885 1.00 90.00 83 LEU A CA 1
ATOM 614 C C . LEU A 1 83 ? 17.157 2.521 0.164 1.00 90.00 83 LEU A C 1
ATOM 616 O O . LEU A 1 83 ? 17.112 2.078 1.310 1.00 90.00 83 LEU A O 1
ATOM 620 N N . THR A 1 84 ? 18.029 3.460 -0.204 1.00 93.31 84 THR A N 1
ATOM 621 C CA . THR A 1 84 ? 18.996 4.054 0.723 1.00 93.31 84 THR A CA 1
ATOM 622 C C . THR A 1 84 ? 18.269 4.763 1.860 1.00 93.31 84 THR A C 1
ATOM 624 O O . THR A 1 84 ? 18.581 4.531 3.027 1.00 93.31 84 THR A O 1
ATOM 627 N N . TRP A 1 85 ? 17.247 5.561 1.544 1.00 91.25 85 TRP A N 1
ATOM 628 C CA . TRP A 1 85 ? 16.405 6.199 2.550 1.00 91.25 85 TRP A CA 1
ATOM 629 C C . TRP A 1 85 ? 15.785 5.177 3.510 1.00 91.25 85 TRP A C 1
ATOM 631 O O . TRP A 1 85 ? 15.888 5.347 4.724 1.00 91.25 85 TRP A O 1
ATOM 641 N N . MET A 1 86 ? 15.213 4.083 2.996 1.00 85.44 86 MET A N 1
ATOM 642 C CA . MET A 1 86 ? 14.644 3.014 3.824 1.00 85.44 86 MET A CA 1
ATOM 643 C C . MET A 1 86 ? 15.680 2.356 4.742 1.00 85.44 86 MET A C 1
ATOM 645 O O . MET A 1 86 ? 15.396 2.134 5.918 1.00 85.44 86 MET A O 1
ATOM 649 N N . VAL A 1 87 ? 16.890 2.086 4.249 1.00 87.00 87 VAL A N 1
ATOM 650 C CA . VAL A 1 87 ? 17.975 1.507 5.060 1.00 87.00 87 VAL A CA 1
ATOM 651 C C . VAL A 1 87 ? 18.379 2.453 6.193 1.00 87.00 87 VAL A C 1
ATOM 653 O O . VAL A 1 87 ? 18.547 2.020 7.336 1.00 87.00 87 VAL A O 1
ATOM 656 N N . PHE A 1 88 ? 18.500 3.753 5.913 1.00 86.00 88 PHE A N 1
ATOM 657 C CA . PHE A 1 88 ? 18.761 4.761 6.943 1.00 86.00 88 PHE A CA 1
ATOM 658 C C . PHE A 1 88 ? 17.604 4.879 7.936 1.00 86.00 88 PHE A C 1
ATOM 660 O O . PHE A 1 88 ? 17.837 5.035 9.136 1.00 86.00 88 PHE A O 1
ATOM 667 N N . TRP A 1 89 ? 16.369 4.767 7.456 1.00 82.88 89 TRP A N 1
ATOM 668 C CA . TRP A 1 89 ? 15.176 4.817 8.287 1.00 82.88 89 TRP A CA 1
ATOM 669 C C . TRP A 1 89 ? 15.097 3.617 9.234 1.00 82.88 89 TRP A C 1
ATOM 671 O O . TRP A 1 89 ? 14.926 3.819 10.429 1.00 82.88 89 TRP A O 1
ATOM 681 N N . MET A 1 90 ? 15.338 2.393 8.752 1.00 81.19 90 MET A N 1
ATOM 682 C CA . MET A 1 90 ? 15.417 1.191 9.594 1.00 81.19 90 MET A CA 1
ATOM 683 C C . MET A 1 90 ? 16.555 1.283 10.614 1.00 81.19 90 MET A C 1
ATOM 685 O O . MET A 1 90 ? 16.365 0.953 11.783 1.00 81.19 90 MET A O 1
ATOM 689 N N . ARG A 1 91 ? 17.721 1.803 10.204 1.00 77.25 91 ARG A N 1
ATOM 690 C CA . ARG A 1 91 ? 18.842 2.051 11.120 1.00 77.25 91 ARG A CA 1
ATOM 691 C C . ARG A 1 91 ? 18.468 3.052 12.216 1.00 77.25 91 ARG A C 1
ATOM 693 O O . ARG A 1 91 ? 18.831 2.839 13.366 1.00 77.25 91 ARG A O 1
ATOM 700 N N . ARG A 1 92 ? 17.754 4.132 11.881 1.00 71.25 92 ARG A N 1
ATOM 701 C CA . ARG A 1 92 ? 17.290 5.140 12.848 1.00 71.25 92 ARG A CA 1
ATOM 702 C C . ARG A 1 92 ? 16.148 4.619 13.726 1.00 71.25 92 ARG A C 1
ATOM 704 O O . ARG A 1 92 ? 16.130 4.928 14.909 1.00 71.25 92 ARG A O 1
ATOM 711 N N . ALA A 1 93 ? 15.227 3.830 13.181 1.00 68.12 93 ALA A N 1
ATOM 712 C CA . ALA A 1 93 ? 14.127 3.227 13.929 1.00 68.12 93 ALA A CA 1
ATOM 713 C C . ALA A 1 93 ? 14.638 2.260 15.009 1.00 68.12 93 ALA A C 1
ATOM 715 O O . ALA A 1 93 ? 14.106 2.254 16.113 1.00 68.12 93 ALA A O 1
ATOM 716 N N . LEU A 1 94 ? 15.724 1.524 14.731 1.00 57.72 94 LEU A N 1
ATOM 717 C CA . LEU A 1 94 ? 16.357 0.626 15.706 1.00 57.72 94 LEU A CA 1
ATOM 718 C C . LEU A 1 94 ? 16.898 1.351 16.956 1.00 57.72 94 LEU A C 1
ATOM 720 O O . LEU A 1 94 ? 16.994 0.745 18.020 1.00 57.72 94 LEU A O 1
ATOM 724 N N . TRP A 1 95 ? 17.249 2.636 16.838 1.00 56.12 95 TRP A N 1
ATOM 725 C CA . TRP A 1 95 ? 17.781 3.445 17.942 1.00 56.12 95 TRP A CA 1
ATOM 726 C C . TRP A 1 95 ? 16.712 3.942 18.923 1.00 56.12 95 TRP A C 1
ATOM 728 O O . TRP A 1 95 ? 17.069 4.376 20.009 1.00 56.12 95 TRP A O 1
ATOM 738 N N . PHE A 1 96 ? 15.423 3.884 18.574 1.00 53.62 96 PHE A N 1
ATOM 739 C CA . PHE A 1 96 ? 14.334 4.335 19.455 1.00 53.62 96 PHE A CA 1
ATOM 740 C C . PHE A 1 96 ? 13.838 3.255 20.433 1.00 53.62 96 PHE A C 1
ATOM 742 O O . PHE A 1 96 ? 12.948 3.522 21.236 1.00 53.62 96 PHE A O 1
ATOM 749 N N . THR A 1 97 ? 14.393 2.043 20.360 1.00 57.28 97 THR A N 1
ATOM 750 C CA . THR A 1 97 ? 14.029 0.890 21.206 1.00 57.28 97 THR A CA 1
ATOM 751 C C . THR A 1 97 ? 15.067 0.542 22.287 1.00 57.28 97 THR A C 1
ATOM 753 O O . THR A 1 97 ? 14.981 -0.535 22.873 1.00 57.28 97 THR A O 1
ATOM 756 N N . GLN A 1 98 ? 16.025 1.433 22.562 1.00 43.50 98 GLN A N 1
ATOM 757 C CA . GLN A 1 98 ? 16.892 1.425 23.755 1.00 43.50 98 GLN A CA 1
ATOM 758 C C . GLN A 1 98 ? 16.622 2.700 24.553 1.00 43.50 98 GLN A C 1
ATOM 760 O O . GLN A 1 98 ? 16.572 2.610 25.797 1.00 43.50 98 GLN A O 1
#